Protein AF-A0AB33QIS6-F1 (afdb_monomer)

Sequence (114 aa):
MAITNTSSFSFRLAGDLKQEAFNILENYGFTPSQALNLFLTEIVNTKTVPLNLSYLQPNATTLNAMQEAESGELEIITSANSNENIVEVLQKVKGDQFGQSSASDTSSRYDKRV

Solvent-accessible surface area (backbone atoms only — not comparable to full-atom values): 7902 Å² total; per-residue (Å²): 132,87,82,78,86,80,81,91,85,86,82,91,72,59,72,67,60,48,54,56,52,47,54,54,34,47,76,73,74,36,53,72,69,57,52,50,51,50,53,53,51,47,29,69,73,69,74,45,80,95,68,87,62,83,87,58,76,74,53,71,68,57,49,49,54,52,48,35,55,73,74,66,69,59,86,78,81,82,78,88,60,103,80,70,60,69,68,58,58,53,50,55,61,58,62,68,73,75,78,81,88,88,86,80,86,92,82,86,88,87,85,86,89,134

Mean predicted aligned error: 15.92 Å

Radius of gyration: 26.49 Å; Cα contacts (8 Å, |Δi|>4): 23; chains: 1; bounding box: 72×57×59 Å

Structure (mmCIF, N/CA/C/O backbone):
data_AF-A0AB33QIS6-F1
#
_entry.id   AF-A0AB33QIS6-F1
#
loop_
_atom_site.group_PDB
_atom_site.id
_atom_site.type_symbol
_atom_site.label_atom_id
_atom_site.label_alt_id
_atom_site.label_comp_id
_atom_site.label_asym_id
_atom_site.label_entity_id
_atom_site.label_seq_id
_atom_site.pdbx_PDB_ins_code
_atom_site.Cartn_x
_atom_site.Cartn_y
_atom_site.Cartn_z
_atom_site.occupancy
_atom_site.B_iso_or_equiv
_atom_site.auth_seq_id
_atom_site.auth_comp_id
_atom_site.auth_asym_id
_atom_site.auth_atom_id
_atom_site.pdbx_PDB_model_num
ATOM 1 N N . MET A 1 1 ? 30.988 -5.326 -11.899 1.00 40.84 1 MET A N 1
ATOM 2 C CA . MET A 1 1 ? 29.664 -5.498 -12.533 1.00 40.84 1 MET A CA 1
ATOM 3 C C . MET A 1 1 ? 28.658 -5.756 -11.429 1.00 40.84 1 MET A C 1
ATOM 5 O O . MET A 1 1 ? 28.855 -6.707 -10.685 1.00 40.84 1 MET A O 1
ATOM 9 N N . ALA A 1 2 ? 27.653 -4.896 -11.257 1.00 47.69 2 ALA A N 1
ATOM 10 C CA . ALA A 1 2 ? 26.547 -5.205 -10.356 1.00 47.69 2 ALA A CA 1
ATOM 11 C C . ALA A 1 2 ? 25.716 -6.320 -11.001 1.00 47.69 2 ALA A C 1
ATOM 13 O O . ALA A 1 2 ? 25.289 -6.186 -12.145 1.00 47.69 2 ALA A O 1
ATOM 14 N N . ILE A 1 3 ? 25.546 -7.434 -10.297 1.00 47.34 3 ILE A N 1
ATOM 15 C CA . ILE A 1 3 ? 24.700 -8.536 -10.742 1.00 47.34 3 ILE A CA 1
ATOM 16 C C . ILE A 1 3 ? 23.266 -8.114 -10.413 1.00 47.34 3 ILE A C 1
ATOM 18 O O . ILE A 1 3 ? 22.824 -8.237 -9.273 1.00 47.34 3 ILE A O 1
ATOM 22 N N . THR A 1 4 ? 22.550 -7.534 -11.372 1.00 67.56 4 THR A N 1
ATOM 23 C CA . THR A 1 4 ? 21.125 -7.226 -11.215 1.00 67.56 4 THR A CA 1
ATOM 24 C C . THR A 1 4 ? 20.327 -8.519 -11.354 1.00 67.56 4 THR A C 1
ATOM 26 O O . THR A 1 4 ? 19.919 -8.911 -12.446 1.00 67.56 4 THR A O 1
ATOM 29 N N . ASN A 1 5 ? 20.133 -9.213 -10.229 1.00 80.62 5 ASN A N 1
ATOM 30 C CA . ASN A 1 5 ? 19.264 -10.383 -10.139 1.00 80.62 5 ASN A CA 1
ATOM 31 C C . ASN A 1 5 ? 17.803 -9.942 -10.338 1.00 80.62 5 ASN A C 1
ATOM 33 O O . ASN A 1 5 ? 17.134 -9.518 -9.397 1.00 80.62 5 ASN A O 1
ATOM 37 N N . THR A 1 6 ? 17.340 -9.962 -11.586 1.00 82.06 6 THR A N 1
ATOM 38 C CA . THR A 1 6 ? 15.979 -9.571 -11.966 1.00 82.06 6 THR A CA 1
ATOM 39 C C . THR A 1 6 ? 15.079 -10.803 -11.969 1.00 82.06 6 THR A C 1
ATOM 41 O O . THR A 1 6 ? 15.447 -11.850 -12.495 1.00 82.06 6 THR A O 1
ATOM 44 N N . SER A 1 7 ? 13.899 -10.692 -11.357 1.00 88.06 7 SER A N 1
ATOM 45 C CA . SER A 1 7 ? 12.888 -11.755 -11.332 1.00 88.06 7 SER A CA 1
ATOM 46 C C . SER A 1 7 ? 11.577 -11.240 -11.917 1.00 88.06 7 SER A C 1
ATOM 48 O O . SER A 1 7 ? 11.257 -10.057 -11.793 1.00 88.06 7 SER A O 1
ATOM 50 N N . SER A 1 8 ? 10.841 -12.113 -12.605 1.00 88.44 8 SER A N 1
ATOM 51 C CA . SER A 1 8 ? 9.530 -11.789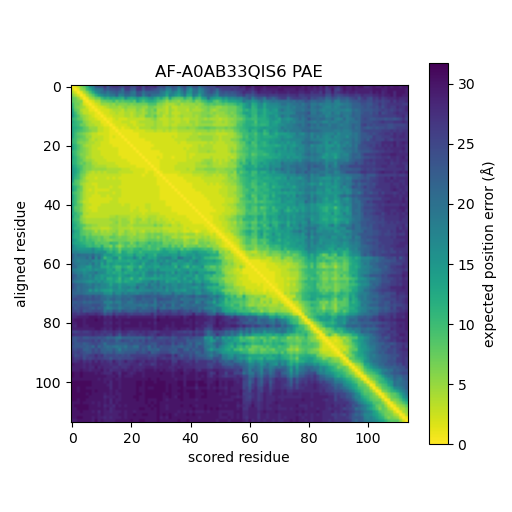 -13.164 1.00 88.44 8 SER A CA 1
ATOM 52 C C . SER A 1 8 ? 8.421 -12.120 -12.165 1.00 88.44 8 SER A C 1
ATOM 54 O O . SER A 1 8 ? 8.465 -13.133 -11.468 1.00 88.44 8 SER A O 1
ATOM 56 N N . PHE A 1 9 ? 7.400 -11.266 -12.114 1.00 87.56 9 PHE A N 1
ATOM 57 C CA . PHE A 1 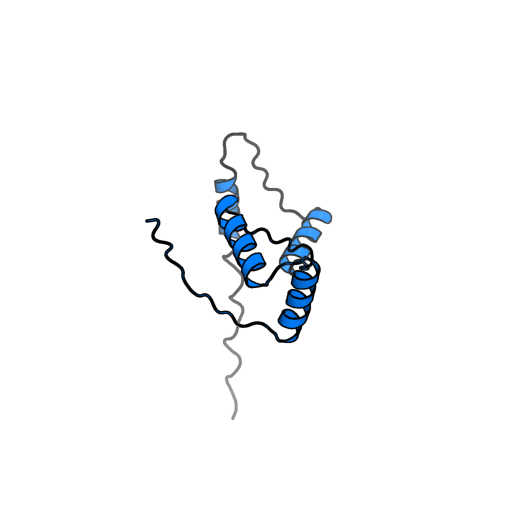9 ? 6.217 -11.451 -11.281 1.00 87.56 9 PHE A CA 1
ATOM 58 C C . PHE A 1 9 ? 4.963 -11.334 -12.146 1.00 87.56 9 PHE A C 1
ATOM 60 O O . PHE A 1 9 ? 4.839 -10.410 -12.950 1.00 87.56 9 PHE A O 1
ATOM 67 N N . SER A 1 10 ? 4.035 -12.278 -11.992 1.00 88.50 10 SER A N 1
ATOM 68 C CA . SER A 1 10 ? 2.743 -12.265 -12.680 1.00 88.50 10 SER A CA 1
ATOM 69 C C . SER A 1 10 ? 1.632 -12.536 -11.677 1.00 88.50 10 SER A C 1
ATOM 71 O O . SER A 1 10 ? 1.777 -13.383 -10.797 1.00 88.50 10 SER A O 1
ATOM 73 N N . PHE A 1 11 ? 0.527 -11.809 -11.803 1.00 89.06 11 PHE A N 1
ATOM 74 C CA . PHE A 1 11 ? -0.627 -11.950 -10.928 1.00 89.06 11 PHE A CA 1
ATOM 75 C C . PHE A 1 11 ? -1.915 -11.766 -11.725 1.00 89.06 11 PHE A C 1
ATOM 77 O O . PHE A 1 11 ? -1.933 -11.147 -12.791 1.00 89.06 11 PHE A O 1
ATOM 84 N N . ARG A 1 12 ? -2.996 -12.362 -11.222 1.00 93.19 12 ARG A N 1
ATOM 85 C CA . ARG A 1 12 ? -4.321 -12.270 -11.836 1.00 93.19 12 ARG A CA 1
ATOM 86 C C . ARG A 1 12 ? -5.047 -11.049 -11.284 1.00 93.19 12 ARG A C 1
ATOM 88 O O . ARG A 1 12 ? -4.997 -10.787 -10.087 1.00 93.19 12 ARG A O 1
ATOM 95 N N . LEU A 1 13 ? -5.735 -10.340 -12.169 1.00 91.19 13 LEU A N 1
ATOM 96 C CA . LEU A 1 13 ? -6.544 -9.163 -11.870 1.00 91.19 13 LEU A CA 1
ATOM 97 C C . LEU A 1 13 ? -7.938 -9.357 -12.460 1.00 91.19 13 LEU A C 1
ATOM 99 O O . LEU A 1 13 ? -8.076 -9.959 -13.527 1.00 91.19 13 LEU A O 1
ATOM 103 N N . ALA A 1 14 ? -8.954 -8.818 -11.787 1.00 95.19 14 ALA A N 1
ATOM 104 C CA . ALA A 1 14 ? -10.262 -8.635 -12.405 1.00 95.19 14 ALA A CA 1
ATOM 105 C C . ALA A 1 14 ? -10.134 -7.690 -13.615 1.00 95.19 14 ALA A C 1
ATOM 107 O O . ALA A 1 14 ? -9.315 -6.767 -13.597 1.00 95.19 14 ALA A O 1
ATOM 108 N N . GLY A 1 15 ? -10.921 -7.938 -14.667 1.00 93.56 15 GLY A N 1
ATOM 109 C CA . GLY A 1 15 ? -10.845 -7.179 -15.921 1.00 93.56 15 GLY A CA 1
ATOM 110 C C . GLY A 1 15 ? -11.053 -5.680 -15.710 1.00 93.56 15 GLY A C 1
ATOM 111 O O . GLY A 1 15 ? -10.213 -4.884 -16.127 1.00 93.56 15 GLY A O 1
ATOM 112 N N . ASP A 1 16 ? -12.108 -5.327 -14.981 1.00 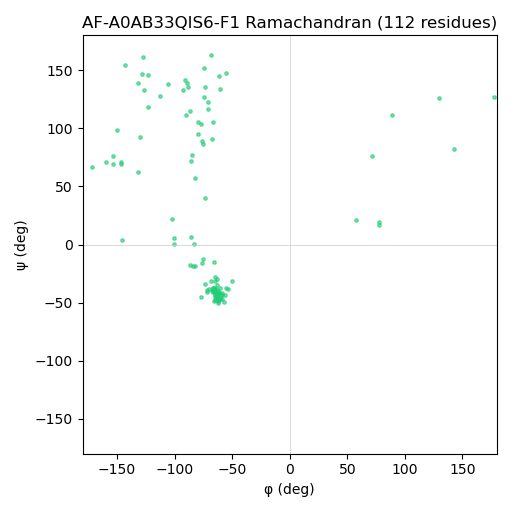95.44 16 ASP A N 1
ATOM 113 C CA . ASP A 1 16 ? -12.503 -3.939 -14.722 1.00 95.44 16 ASP A CA 1
ATOM 114 C C . ASP A 1 16 ? -11.442 -3.208 -13.887 1.00 95.44 16 ASP A C 1
ATOM 116 O O . ASP A 1 16 ? -10.980 -2.130 -14.259 1.00 95.44 16 ASP A O 1
ATOM 120 N N . LEU A 1 17 ? -10.947 -3.862 -12.828 1.00 93.38 17 LEU A N 1
ATOM 121 C CA . LEU A 1 17 ? -9.884 -3.331 -11.969 1.00 93.38 17 LEU A CA 1
ATOM 122 C C . LEU A 1 17 ? -8.606 -3.034 -12.761 1.00 93.38 17 LEU A C 1
ATOM 124 O O . LEU A 1 17 ? -7.959 -2.014 -12.539 1.00 93.38 17 LEU A O 1
ATOM 128 N N . LYS A 1 18 ? -8.230 -3.922 -13.691 1.00 93.44 18 LYS A N 1
ATOM 129 C CA . LYS A 1 18 ? -7.059 -3.715 -14.549 1.00 93.44 18 LYS A CA 1
ATOM 130 C C . LYS A 1 18 ? -7.235 -2.473 -15.421 1.00 93.44 18 LYS A C 1
ATOM 132 O O . LYS A 1 18 ? -6.302 -1.684 -15.518 1.00 93.44 18 LYS A O 1
ATOM 137 N N . GLN A 1 19 ? -8.388 -2.332 -16.074 1.00 94.50 19 GLN A N 1
ATOM 138 C CA . GLN A 1 19 ? -8.648 -1.210 -16.976 1.00 94.50 19 GLN A CA 1
ATOM 139 C C . GLN A 1 19 ? -8.603 0.122 -16.229 1.00 94.50 19 GLN A C 1
ATOM 141 O O . GLN A 1 19 ? -7.880 1.029 -16.634 1.00 94.50 19 GLN A O 1
ATOM 146 N N . GLU A 1 20 ? -9.321 0.221 -15.112 1.00 95.75 20 GLU A N 1
ATOM 147 C CA . GLU A 1 20 ? -9.401 1.458 -14.341 1.00 95.75 20 GLU A CA 1
ATOM 148 C C . GLU A 1 20 ? -8.048 1.838 -13.728 1.00 95.75 20 GLU A C 1
ATOM 150 O O . GLU A 1 20 ? -7.572 2.958 -13.921 1.00 95.75 20 GLU A O 1
ATOM 155 N N . ALA A 1 21 ? -7.373 0.892 -13.067 1.00 94.00 21 ALA A N 1
ATOM 156 C CA . ALA A 1 21 ? -6.086 1.162 -12.437 1.00 94.00 21 ALA A CA 1
ATOM 157 C C . ALA A 1 21 ? -5.018 1.576 -13.458 1.00 94.00 21 ALA A C 1
ATOM 159 O O . ALA A 1 21 ? -4.233 2.483 -13.189 1.00 94.00 21 ALA A O 1
ATOM 160 N N . PHE A 1 22 ? -4.975 0.937 -14.632 1.00 94.88 22 PHE A N 1
ATOM 161 C CA . PHE A 1 22 ? -3.945 1.233 -15.631 1.00 94.88 22 PHE A CA 1
ATOM 162 C C . PHE A 1 22 ? -4.186 2.599 -16.276 1.00 94.88 22 PHE A C 1
ATOM 164 O O . PHE A 1 22 ? -3.235 3.362 -16.405 1.00 94.88 22 PHE A O 1
ATOM 171 N N . ASN A 1 23 ? -5.443 2.957 -16.556 1.00 96.19 23 ASN A N 1
ATOM 172 C CA . ASN A 1 23 ? -5.792 4.295 -17.038 1.00 96.19 23 ASN A CA 1
ATOM 173 C C . ASN A 1 23 ? -5.368 5.386 -16.043 1.00 96.19 23 ASN A C 1
ATOM 175 O O . ASN A 1 23 ? -4.813 6.409 -16.437 1.00 96.19 23 ASN A O 1
ATOM 179 N N . ILE A 1 24 ? -5.598 5.172 -14.742 1.00 96.50 24 ILE A N 1
ATOM 180 C CA . ILE A 1 24 ? -5.179 6.121 -13.704 1.00 96.50 24 ILE A CA 1
ATOM 181 C C . ILE A 1 24 ? -3.653 6.267 -13.699 1.00 96.50 24 ILE A C 1
ATOM 183 O O . ILE A 1 24 ? -3.150 7.387 -13.718 1.00 96.50 24 ILE A O 1
ATOM 187 N N . LEU A 1 25 ? -2.906 5.159 -13.708 1.00 95.75 25 LEU A N 1
ATOM 188 C CA . LEU A 1 25 ? -1.440 5.191 -13.710 1.00 95.75 25 LEU A CA 1
ATOM 189 C C . LEU A 1 25 ? -0.870 5.893 -14.950 1.00 95.75 25 LEU A C 1
ATOM 191 O O . LEU A 1 25 ? 0.052 6.700 -14.819 1.00 95.75 25 LEU A O 1
ATOM 195 N N . GLU A 1 26 ? -1.453 5.648 -16.123 1.00 94.38 26 GLU A N 1
ATOM 196 C CA . GLU A 1 26 ? -1.074 6.313 -17.371 1.00 94.38 26 GLU A CA 1
ATOM 197 C C . GLU A 1 26 ? -1.331 7.824 -17.317 1.00 94.38 26 GLU A C 1
ATOM 199 O O . GLU A 1 26 ? -0.477 8.600 -17.747 1.00 94.38 26 GLU A O 1
ATOM 204 N N . ASN A 1 27 ? -2.435 8.261 -16.701 1.00 95.94 27 ASN A N 1
ATOM 205 C CA . ASN A 1 27 ? -2.716 9.685 -16.480 1.00 95.94 27 ASN A CA 1
ATOM 206 C C . ASN A 1 27 ? -1.673 10.359 -15.571 1.00 95.94 27 ASN A C 1
ATOM 208 O O . ASN A 1 27 ? -1.398 11.549 -15.726 1.00 95.94 27 ASN A O 1
ATOM 212 N N . TYR A 1 28 ? -1.067 9.607 -14.648 1.00 94.25 28 TYR A N 1
ATOM 213 C CA . TYR A 1 28 ? 0.062 10.066 -13.832 1.00 94.25 28 TYR A CA 1
ATOM 214 C C . TYR A 1 28 ? 1.426 9.926 -14.534 1.00 94.25 28 TYR A C 1
ATOM 216 O O . TYR A 1 28 ? 2.448 10.291 -13.956 1.00 94.25 28 TYR A O 1
ATOM 224 N N . GLY A 1 29 ? 1.466 9.422 -15.771 1.00 94.00 29 GLY A N 1
ATOM 225 C CA . GLY A 1 29 ? 2.696 9.227 -16.541 1.00 94.00 29 GLY A CA 1
ATOM 226 C C . GLY A 1 29 ? 3.514 8.004 -16.119 1.00 94.00 29 GLY A C 1
ATOM 227 O O . GLY A 1 29 ? 4.691 7.908 -16.471 1.00 94.00 29 GLY A O 1
ATOM 228 N N . PHE A 1 30 ? 2.918 7.067 -15.376 1.00 94.81 30 PHE A N 1
ATOM 229 C CA . PHE A 1 30 ? 3.575 5.839 -14.944 1.00 94.81 30 PHE A CA 1
ATOM 230 C C . PHE A 1 30 ? 3.089 4.630 -15.735 1.00 94.81 30 PHE A C 1
ATOM 232 O O . PHE A 1 30 ? 1.896 4.412 -15.925 1.00 94.81 30 PHE A O 1
ATOM 239 N N . THR A 1 31 ? 4.026 3.761 -16.107 1.00 94.56 31 THR A N 1
ATOM 240 C CA . THR A 1 31 ? 3.667 2.398 -16.516 1.00 94.56 31 THR A CA 1
ATOM 241 C C . THR A 1 31 ? 3.297 1.557 -15.285 1.00 94.56 31 THR A C 1
ATOM 243 O O . THR A 1 31 ? 3.868 1.764 -14.207 1.00 94.56 31 THR A O 1
ATOM 246 N N . PRO A 1 32 ? 2.427 0.539 -15.419 1.00 92.50 32 PRO A N 1
ATOM 247 C CA . PRO A 1 32 ? 2.085 -0.357 -14.312 1.00 92.50 32 PRO A CA 1
ATOM 248 C C . PRO A 1 32 ? 3.301 -1.000 -13.633 1.00 92.50 32 PRO A C 1
ATOM 250 O O . PRO A 1 32 ? 3.354 -1.107 -12.410 1.00 92.50 32 PRO A O 1
ATOM 253 N N . SER A 1 33 ? 4.319 -1.380 -14.411 1.00 92.38 33 SER A N 1
ATOM 254 C CA . SER A 1 33 ? 5.560 -1.952 -13.878 1.00 92.38 33 SER A CA 1
ATOM 255 C C . SER A 1 33 ? 6.369 -0.946 -13.058 1.00 92.38 33 SER A C 1
ATOM 257 O O . SER A 1 33 ? 6.919 -1.314 -12.023 1.00 92.38 33 SER A O 1
ATOM 259 N N . GLN A 1 34 ? 6.435 0.321 -13.484 1.00 93.62 34 GLN A N 1
ATOM 260 C CA . GLN A 1 34 ? 7.096 1.376 -12.709 1.00 93.62 34 GLN A CA 1
ATOM 261 C C . GLN A 1 34 ? 6.363 1.624 -11.391 1.00 93.62 34 GLN A C 1
ATOM 263 O O . GLN A 1 34 ? 7.001 1.626 -10.343 1.00 93.62 34 GLN A O 1
ATOM 268 N N . ALA A 1 35 ? 5.036 1.762 -11.434 1.00 94.25 35 ALA A N 1
ATOM 269 C CA . ALA A 1 35 ? 4.225 1.979 -10.241 1.00 94.25 35 ALA A CA 1
ATOM 270 C C . ALA A 1 35 ? 4.367 0.828 -9.233 1.00 94.25 35 ALA A C 1
ATOM 272 O O . ALA A 1 35 ? 4.571 1.068 -8.045 1.00 94.25 35 ALA A O 1
ATOM 273 N N . LEU A 1 36 ? 4.348 -0.424 -9.705 1.00 92.56 36 LEU A N 1
ATOM 274 C CA . LEU A 1 36 ? 4.539 -1.591 -8.845 1.00 92.56 36 LEU A CA 1
ATOM 275 C C . LEU A 1 36 ? 5.952 -1.644 -8.246 1.00 92.56 36 LEU A C 1
ATOM 277 O O . LEU A 1 36 ? 6.103 -1.947 -7.065 1.00 92.56 36 LEU A O 1
ATOM 281 N N . ASN A 1 37 ? 6.987 -1.310 -9.022 1.00 92.81 37 ASN A N 1
ATOM 282 C CA . ASN A 1 37 ? 8.356 -1.231 -8.506 1.00 92.81 37 ASN A CA 1
ATOM 283 C C . ASN A 1 37 ? 8.495 -0.157 -7.421 1.00 92.81 37 ASN A C 1
ATOM 285 O O . ASN A 1 37 ? 9.145 -0.407 -6.406 1.00 92.81 37 ASN A O 1
ATOM 289 N N . LEU A 1 38 ? 7.876 1.012 -7.610 1.00 93.81 38 LEU A N 1
ATOM 290 C CA . LEU A 1 38 ? 7.848 2.074 -6.602 1.00 93.81 38 LEU A CA 1
ATOM 291 C C . LEU A 1 38 ? 7.115 1.612 -5.340 1.00 93.81 38 LEU A C 1
ATOM 293 O O . LEU A 1 38 ? 7.643 1.764 -4.244 1.00 93.81 38 LEU A O 1
ATOM 297 N N . PHE A 1 39 ? 5.956 0.969 -5.494 1.00 93.94 39 PHE A N 1
ATOM 298 C CA . PHE A 1 39 ? 5.186 0.416 -4.380 1.00 93.94 39 PHE A CA 1
ATOM 299 C C . PHE A 1 39 ? 5.986 -0.611 -3.563 1.00 93.94 39 PHE A C 1
ATOM 301 O O . PHE A 1 39 ? 6.045 -0.528 -2.339 1.00 93.94 39 PHE A O 1
ATOM 308 N N . LEU A 1 40 ? 6.655 -1.556 -4.229 1.00 93.88 40 LEU A N 1
ATOM 309 C CA . LEU A 1 40 ? 7.496 -2.551 -3.559 1.00 93.88 40 LEU A CA 1
ATOM 310 C C . LEU A 1 40 ? 8.726 -1.914 -2.901 1.00 93.88 40 LEU A C 1
ATOM 312 O O . LEU A 1 40 ? 9.118 -2.317 -1.807 1.00 93.88 40 LEU A O 1
ATOM 316 N N . THR A 1 41 ? 9.318 -0.907 -3.544 1.00 94.25 41 THR A N 1
ATOM 317 C CA . THR A 1 41 ? 10.448 -0.150 -2.989 1.00 94.25 41 THR A CA 1
ATOM 318 C C . THR A 1 41 ? 10.041 0.578 -1.712 1.00 94.25 41 THR A C 1
ATOM 320 O O . THR A 1 41 ? 10.770 0.527 -0.724 1.00 94.25 41 THR A O 1
ATOM 323 N N . GLU A 1 42 ? 8.854 1.183 -1.697 1.00 95.38 42 GLU A N 1
ATOM 324 C CA . GLU A 1 42 ? 8.313 1.846 -0.515 1.00 95.38 42 GLU A CA 1
ATOM 325 C C . GLU A 1 42 ? 8.142 0.858 0.642 1.00 95.38 42 GLU A C 1
ATOM 327 O O . GLU A 1 42 ? 8.651 1.116 1.727 1.00 95.38 42 GLU A O 1
ATOM 332 N N . ILE A 1 43 ? 7.554 -0.321 0.399 1.00 96.31 43 ILE A N 1
ATOM 333 C CA . ILE A 1 43 ? 7.419 -1.377 1.421 1.00 96.31 43 ILE A CA 1
ATOM 334 C C . ILE A 1 43 ? 8.779 -1.761 2.013 1.00 96.31 43 ILE A C 1
ATOM 336 O O . ILE A 1 43 ? 8.927 -1.934 3.227 1.00 96.31 43 ILE A O 1
ATOM 340 N N . VAL A 1 44 ? 9.796 -1.910 1.163 1.00 96.25 44 VAL A N 1
ATOM 341 C CA . VAL A 1 44 ? 11.145 -2.266 1.613 1.00 96.25 44 VAL A CA 1
ATOM 342 C C . VAL A 1 44 ? 11.762 -1.148 2.452 1.00 96.25 44 VAL A C 1
ATOM 344 O O . VAL A 1 44 ? 12.453 -1.459 3.427 1.00 96.25 44 VAL A O 1
ATOM 347 N N . ASN A 1 45 ? 11.516 0.114 2.111 1.00 95.88 45 ASN A N 1
ATOM 348 C CA . ASN A 1 45 ? 12.091 1.267 2.799 1.00 95.88 45 ASN A CA 1
ATOM 349 C C . ASN A 1 45 ? 11.393 1.564 4.130 1.00 95.88 45 ASN A C 1
ATOM 351 O O . ASN A 1 45 ? 12.065 1.771 5.138 1.00 95.88 45 ASN A O 1
ATOM 355 N N . THR A 1 46 ? 10.062 1.549 4.155 1.00 95.31 46 THR A N 1
ATOM 356 C CA . THR A 1 46 ? 9.267 1.901 5.341 1.00 95.31 46 THR A CA 1
ATOM 357 C C . THR A 1 46 ? 9.035 0.723 6.276 1.00 95.31 46 THR A C 1
ATOM 359 O O . THR A 1 46 ? 8.682 0.928 7.435 1.00 95.31 46 THR A O 1
ATOM 362 N N . LYS A 1 47 ? 9.222 -0.513 5.791 1.00 94.19 47 LYS A N 1
ATOM 363 C CA . LYS A 1 47 ? 8.829 -1.752 6.485 1.00 94.19 47 LYS A CA 1
ATOM 364 C C . LYS A 1 47 ? 7.337 -1.798 6.827 1.00 94.19 47 LYS A C 1
ATOM 366 O O . LYS A 1 47 ? 6.928 -2.560 7.701 1.00 94.19 47 LYS A O 1
ATOM 371 N N . THR A 1 48 ? 6.522 -1.012 6.130 1.00 91.81 48 THR A N 1
ATOM 372 C CA . THR A 1 48 ? 5.067 -0.975 6.274 1.00 91.81 48 THR A CA 1
ATOM 373 C C . THR A 1 48 ? 4.407 -1.161 4.913 1.00 91.81 48 THR A C 1
ATOM 375 O O . THR A 1 48 ? 5.041 -1.019 3.871 1.00 91.81 48 THR A O 1
ATOM 378 N N . VAL A 1 49 ? 3.126 -1.526 4.904 1.00 92.62 49 VAL A N 1
ATOM 379 C CA . VAL A 1 49 ? 2.343 -1.616 3.667 1.00 92.62 49 VAL A CA 1
ATOM 380 C C . VAL A 1 49 ? 1.698 -0.247 3.419 1.00 92.62 49 VAL A C 1
ATOM 382 O O . VAL A 1 49 ? 0.816 0.128 4.194 1.00 92.62 49 VAL A O 1
ATOM 385 N N . PRO A 1 50 ? 2.098 0.512 2.377 1.00 90.00 50 PRO A N 1
ATOM 386 C CA . PRO A 1 50 ? 1.644 1.883 2.148 1.00 90.00 50 PRO A CA 1
ATOM 387 C C . PRO A 1 50 ? 0.274 1.898 1.452 1.00 90.00 50 PRO A C 1
ATOM 389 O O . PRO A 1 50 ? 0.110 2.433 0.358 1.00 90.00 50 PRO A O 1
ATOM 392 N N . LEU A 1 51 ? -0.719 1.260 2.071 1.00 88.50 51 LEU A N 1
ATOM 393 C CA . LEU A 1 51 ? -2.100 1.248 1.604 1.00 88.50 51 LEU A CA 1
ATOM 394 C C . LEU A 1 51 ? -2.971 2.008 2.594 1.00 88.50 51 LEU A C 1
ATOM 396 O O . LEU A 1 51 ? -2.990 1.711 3.786 1.00 88.50 51 LEU A O 1
ATOM 400 N N . ASN A 1 52 ? -3.742 2.960 2.080 1.00 85.69 52 ASN A N 1
ATOM 401 C CA . ASN A 1 52 ? -4.857 3.509 2.826 1.00 85.69 52 ASN A CA 1
ATOM 402 C C . ASN A 1 52 ? -6.079 2.616 2.576 1.00 85.69 52 ASN A C 1
ATOM 404 O O . ASN A 1 52 ? -6.546 2.512 1.446 1.00 85.69 52 ASN A O 1
ATOM 408 N N . LEU A 1 53 ? -6.569 1.955 3.624 1.00 85.50 53 LEU A N 1
ATOM 409 C CA . LEU A 1 53 ? -7.739 1.075 3.564 1.00 85.50 53 LEU A CA 1
ATOM 410 C C . LEU A 1 53 ? -8.995 1.746 4.137 1.00 85.50 53 LEU A C 1
ATOM 412 O O . LEU A 1 53 ? -9.931 1.059 4.529 1.00 85.50 53 LEU A O 1
ATOM 416 N N . SER A 1 54 ? -9.038 3.081 4.196 1.00 80.06 54 SER A N 1
ATOM 417 C CA . SER A 1 54 ? -10.154 3.821 4.802 1.00 80.06 54 SER A CA 1
ATOM 418 C C . SER A 1 54 ? -11.475 3.671 4.041 1.00 80.06 54 SER A C 1
ATOM 420 O O . SER A 1 54 ? -12.529 3.980 4.584 1.00 80.06 54 SER A O 1
ATOM 422 N N . TYR A 1 55 ? -11.437 3.186 2.797 1.00 78.25 55 TYR A N 1
ATOM 423 C CA . TYR A 1 55 ? -12.633 2.828 2.031 1.00 78.25 55 TYR A CA 1
ATOM 424 C C . TYR A 1 55 ? -13.260 1.500 2.480 1.00 78.25 55 TYR A C 1
ATOM 426 O O . TYR A 1 55 ? -14.407 1.217 2.131 1.00 78.25 55 TYR A O 1
ATOM 434 N N . LEU A 1 56 ? -12.533 0.671 3.235 1.00 81.00 56 LEU A N 1
ATOM 435 C CA . LEU A 1 56 ? -13.096 -0.536 3.818 1.00 81.00 56 LEU A CA 1
ATOM 436 C C . LEU A 1 56 ? -13.983 -0.150 4.997 1.00 81.00 56 LEU A C 1
ATOM 438 O O . LEU A 1 56 ? -13.557 0.542 5.920 1.00 81.00 56 LEU A O 1
ATOM 442 N N . GLN A 1 57 ? -15.220 -0.633 4.976 1.00 78.88 57 GLN A N 1
ATOM 443 C CA . GLN A 1 57 ? -16.078 -0.568 6.149 1.00 78.88 57 GLN A CA 1
ATOM 444 C C . GLN A 1 57 ? -15.589 -1.598 7.178 1.00 78.88 57 GLN A C 1
ATOM 446 O O . GLN A 1 57 ? -15.273 -2.729 6.785 1.00 78.88 57 GLN A O 1
ATOM 451 N N . PRO A 1 58 ? -15.504 -1.241 8.475 1.00 82.69 58 PRO A N 1
ATOM 452 C CA . PRO A 1 58 ? -15.176 -2.205 9.514 1.00 82.69 58 PRO A CA 1
ATOM 453 C C . PRO A 1 58 ? -16.142 -3.392 9.472 1.00 82.69 58 PRO A C 1
ATOM 455 O O . PRO A 1 58 ? -17.312 -3.255 9.107 1.00 82.69 58 PRO A O 1
ATOM 458 N N . ASN A 1 59 ? -15.653 -4.578 9.834 1.00 83.88 59 ASN A N 1
ATOM 459 C CA . ASN A 1 59 ? -16.525 -5.745 9.920 1.00 83.88 59 ASN A CA 1
ATOM 460 C C . ASN A 1 59 ? -17.523 -5.587 11.086 1.00 83.88 59 ASN A C 1
ATOM 462 O O . ASN A 1 59 ? -17.325 -4.766 11.983 1.00 83.88 59 ASN A O 1
ATOM 466 N N . ALA A 1 60 ? -18.591 -6.388 11.080 1.00 85.25 60 ALA A N 1
ATOM 467 C CA . ALA A 1 60 ? -19.661 -6.291 12.076 1.00 85.25 60 ALA A CA 1
ATOM 468 C C . ALA A 1 60 ? -19.150 -6.396 13.526 1.00 85.25 60 ALA A C 1
ATOM 470 O O . ALA A 1 60 ? -19.617 -5.670 14.395 1.00 85.25 60 ALA A O 1
ATOM 471 N N . THR A 1 61 ? -18.152 -7.247 13.783 1.00 87.12 61 THR A N 1
ATOM 472 C CA . THR A 1 61 ? -17.546 -7.394 15.114 1.00 87.12 61 THR A CA 1
ATOM 473 C C . THR A 1 61 ? -16.862 -6.108 15.568 1.00 87.12 61 THR A C 1
ATOM 475 O O . THR A 1 61 ? -17.054 -5.682 16.702 1.00 87.12 61 THR A O 1
ATOM 478 N N . THR A 1 62 ? -16.088 -5.468 14.689 1.00 85.62 62 THR A N 1
ATOM 479 C CA . THR A 1 62 ? -15.426 -4.195 14.993 1.00 85.62 62 THR A CA 1
ATOM 480 C C . THR A 1 62 ? -16.440 -3.072 15.186 1.00 85.62 62 THR A C 1
ATOM 482 O O . THR A 1 62 ? -16.284 -2.294 16.119 1.00 85.62 62 THR A O 1
ATOM 485 N N . LEU A 1 63 ? -17.495 -3.010 14.367 1.00 87.38 63 LEU A N 1
ATOM 486 C CA . LEU A 1 63 ? -18.567 -2.023 14.540 1.00 87.38 63 LEU A CA 1
ATOM 487 C C . LEU A 1 63 ? -19.262 -2.165 15.898 1.00 87.38 63 LEU A C 1
ATOM 489 O O . LEU A 1 63 ? -19.430 -1.169 16.591 1.00 87.38 63 LEU A O 1
ATOM 493 N N . ASN A 1 64 ? -19.604 -3.390 16.305 1.00 85.31 64 ASN A N 1
ATOM 494 C CA . ASN A 1 64 ? -20.243 -3.637 17.598 1.00 85.31 64 ASN A CA 1
ATOM 495 C C . ASN A 1 64 ? -19.328 -3.246 18.766 1.00 85.31 64 ASN A C 1
ATOM 497 O O . ASN A 1 64 ? -19.779 -2.588 19.693 1.00 85.31 64 ASN A O 1
ATOM 501 N N . ALA A 1 65 ? -18.035 -3.583 18.698 1.00 86.31 65 ALA A N 1
ATOM 502 C CA . ALA A 1 65 ? -17.075 -3.196 19.732 1.00 86.31 65 ALA A CA 1
ATOM 503 C C . ALA A 1 65 ? -16.913 -1.666 19.837 1.00 86.31 65 ALA A C 1
ATOM 505 O O . ALA A 1 65 ? -16.737 -1.129 20.927 1.00 86.31 65 ALA A O 1
ATOM 506 N N . MET A 1 66 ? -16.988 -0.946 18.711 1.00 87.19 66 MET A N 1
ATOM 507 C CA . MET A 1 66 ? -16.997 0.521 18.711 1.00 87.19 66 MET A CA 1
ATOM 508 C C . MET A 1 66 ? -18.286 1.073 19.333 1.00 87.19 66 MET A C 1
ATOM 510 O O . MET A 1 66 ? -18.218 2.023 20.105 1.00 87.19 66 MET A O 1
ATOM 514 N N . GLN A 1 67 ? -19.439 0.457 19.060 1.00 86.69 67 GLN A N 1
ATOM 515 C CA . GLN A 1 67 ? -20.714 0.841 19.673 1.00 86.69 67 GLN A CA 1
ATOM 516 C C . GLN A 1 67 ? -20.734 0.597 21.184 1.00 86.69 67 GLN A C 1
ATOM 518 O O . GLN A 1 67 ? -21.178 1.474 21.912 1.00 86.69 67 GLN A O 1
ATOM 523 N N . GLU A 1 68 ? -20.219 -0.540 21.655 1.00 85.38 68 GLU A N 1
ATOM 524 C CA . GLU A 1 68 ? -20.065 -0.864 23.083 1.00 85.38 68 GLU A CA 1
ATOM 525 C C . GLU A 1 68 ? -19.140 0.144 23.791 1.00 85.38 68 GLU A C 1
ATOM 527 O O . GLU A 1 68 ? -19.389 0.574 24.920 1.00 85.38 68 GLU A O 1
ATOM 532 N N . ALA A 1 69 ? -18.092 0.592 23.087 1.00 85.81 69 ALA A N 1
ATOM 533 C CA . ALA A 1 69 ? -17.217 1.661 23.551 1.00 85.81 69 ALA A CA 1
ATOM 534 C C . ALA A 1 69 ? -17.932 3.011 23.679 1.00 85.81 69 ALA A C 1
ATOM 536 O O . ALA A 1 69 ? -17.747 3.715 24.671 1.00 85.81 69 ALA A O 1
ATOM 537 N N . GLU A 1 70 ? -18.750 3.370 22.692 1.00 86.50 70 GLU A N 1
ATOM 538 C CA . GLU A 1 70 ? -19.512 4.621 22.670 1.00 86.50 70 GLU A CA 1
ATOM 539 C C . GLU A 1 70 ? -20.697 4.620 23.649 1.00 86.50 70 GLU A C 1
ATOM 541 O O . GLU A 1 70 ? -21.006 5.660 24.232 1.00 86.50 70 GLU A O 1
ATOM 546 N N . SER A 1 71 ? -21.346 3.470 23.860 1.00 86.25 71 SER A N 1
ATOM 547 C CA . SER A 1 71 ? -22.461 3.300 24.801 1.00 86.25 71 SER A CA 1
ATOM 548 C C . SER A 1 71 ? -22.009 3.259 26.264 1.00 86.25 71 SER A C 1
ATOM 550 O O . SER A 1 71 ? -22.839 3.394 27.164 1.00 86.25 71 SER A O 1
ATOM 552 N N . GLY A 1 72 ? -20.701 3.126 26.511 1.00 80.44 72 GLY A N 1
ATOM 553 C CA . GLY A 1 72 ? -20.130 3.025 27.852 1.00 80.44 72 GLY A CA 1
ATOM 554 C C . GLY A 1 72 ? -20.305 1.644 28.487 1.00 80.44 72 GLY A C 1
ATOM 555 O O . GLY A 1 72 ? -20.199 1.522 29.704 1.00 80.44 72 GLY A O 1
ATOM 556 N N . GLU A 1 73 ? -20.561 0.615 27.679 1.00 79.75 73 GLU A N 1
ATOM 557 C CA . GLU A 1 73 ? -20.752 -0.775 28.115 1.00 79.75 73 GLU A CA 1
ATOM 558 C C . GLU A 1 73 ? -19.429 -1.551 28.249 1.00 79.75 73 GLU A C 1
ATOM 560 O O . GLU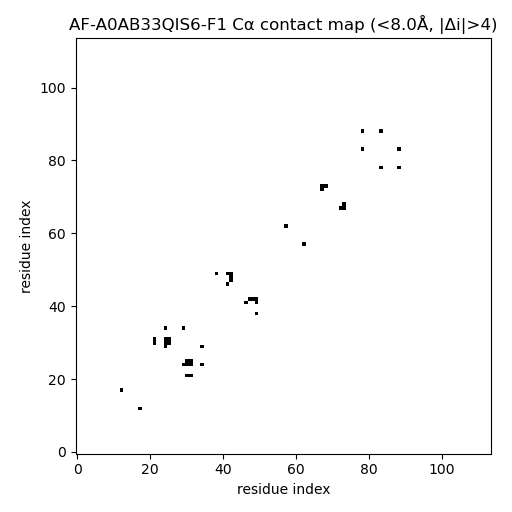 A 1 73 ? -19.438 -2.742 28.544 1.00 79.75 73 GLU A O 1
ATOM 565 N N . LEU A 1 74 ? -18.285 -0.874 28.095 1.00 81.56 74 LEU A N 1
ATOM 566 C CA . LEU A 1 74 ? -16.965 -1.493 28.210 1.00 81.56 74 LEU A CA 1
ATOM 567 C C . LEU A 1 74 ? -16.719 -2.101 29.592 1.00 81.56 74 LEU A C 1
ATOM 569 O O . LEU A 1 74 ? -16.865 -1.445 30.628 1.00 81.56 74 LEU A O 1
ATOM 573 N N . GLU A 1 75 ? -16.204 -3.327 29.593 1.00 76.75 75 GLU A N 1
ATOM 574 C CA . GLU A 1 75 ? -15.689 -3.973 30.794 1.00 76.75 75 GLU A CA 1
ATOM 575 C C . GLU A 1 75 ? -14.426 -3.244 31.294 1.00 76.75 75 GLU A C 1
ATOM 577 O O . GLU A 1 75 ? -13.337 -3.339 30.718 1.00 76.75 75 GLU A O 1
ATOM 582 N N . ILE A 1 76 ? -14.563 -2.484 32.384 1.00 75.06 76 ILE A N 1
ATOM 583 C CA . ILE A 1 76 ? -13.439 -1.781 33.010 1.00 75.06 76 ILE A CA 1
ATOM 584 C C . ILE A 1 76 ? -12.648 -2.763 33.873 1.00 75.06 76 ILE A C 1
ATOM 586 O O . ILE A 1 76 ? -13.028 -3.091 35.000 1.00 75.06 76 ILE A O 1
ATOM 590 N N . ILE A 1 77 ? -11.481 -3.169 33.382 1.00 71.19 77 ILE A N 1
ATOM 591 C CA . ILE A 1 77 ? -10.530 -3.945 34.176 1.00 71.19 77 ILE A CA 1
ATOM 592 C C . ILE A 1 77 ? -9.813 -2.991 35.138 1.00 71.19 77 ILE A C 1
ATOM 594 O O . ILE A 1 77 ? -8.933 -2.218 34.753 1.00 71.19 77 ILE A O 1
ATOM 598 N N . THR A 1 78 ? -10.204 -3.025 36.411 1.00 64.00 78 THR A N 1
ATOM 599 C CA . THR A 1 78 ? -9.646 -2.144 37.445 1.00 64.00 78 THR A CA 1
ATOM 600 C C . THR A 1 78 ? -8.352 -2.741 38.009 1.00 64.00 78 THR A C 1
ATOM 602 O O . THR A 1 78 ? -8.340 -3.280 39.111 1.00 64.00 78 THR A O 1
ATOM 605 N N . SER A 1 79 ? -7.239 -2.641 37.278 1.00 58.06 79 SER A N 1
ATOM 606 C CA . SER A 1 79 ? -5.903 -2.918 37.838 1.00 58.06 79 SER A CA 1
ATOM 607 C C . SER A 1 79 ? -5.355 -1.662 38.508 1.00 58.06 79 SER A C 1
ATOM 609 O O . SER A 1 79 ? -4.464 -0.977 38.009 1.00 58.06 79 SER A O 1
ATOM 611 N N . ALA A 1 80 ? -5.937 -1.323 39.655 1.00 52.53 80 ALA A N 1
ATOM 612 C CA . ALA A 1 80 ? -5.388 -0.319 40.548 1.00 52.53 80 ALA A CA 1
ATOM 613 C C . ALA A 1 80 ? -4.192 -0.935 41.283 1.00 52.53 80 ALA A C 1
ATOM 615 O O . ALA A 1 80 ? -4.407 -1.533 42.327 1.00 52.53 80 ALA A O 1
ATOM 616 N N . ASN A 1 81 ? -2.984 -0.876 40.700 1.00 54.94 81 ASN A N 1
ATOM 617 C CA . ASN A 1 81 ? -1.677 -0.724 41.371 1.00 54.94 81 ASN A CA 1
ATOM 618 C C . ASN A 1 81 ? -0.532 -0.764 40.333 1.00 54.94 81 ASN A C 1
ATOM 620 O O . ASN A 1 81 ? -0.431 -1.669 39.508 1.00 54.94 81 ASN A O 1
ATOM 624 N N . SER A 1 82 ? 0.324 0.261 40.368 1.00 56.19 82 SER A N 1
ATOM 625 C CA . SER A 1 82 ? 1.256 0.686 39.309 1.00 56.19 82 SER A CA 1
ATOM 626 C C . SER A 1 82 ? 2.498 -0.197 39.071 1.00 56.19 82 SER A C 1
ATOM 628 O O . SER A 1 82 ? 3.585 0.324 38.825 1.00 56.19 82 SER A O 1
ATOM 630 N N . ASN A 1 83 ? 2.375 -1.522 39.124 1.00 59.00 83 ASN A N 1
ATOM 631 C CA . ASN A 1 83 ? 3.487 -2.450 38.878 1.00 59.00 83 ASN A CA 1
ATOM 632 C C . ASN A 1 83 ? 3.101 -3.772 38.186 1.00 59.00 83 ASN A C 1
ATOM 634 O O . ASN A 1 83 ? 3.979 -4.607 37.971 1.00 59.00 83 ASN A O 1
ATOM 638 N N . GLU A 1 84 ? 1.840 -3.965 37.793 1.00 62.41 84 GLU A N 1
ATOM 639 C CA . GLU A 1 84 ? 1.428 -5.126 36.994 1.00 62.41 84 GLU A CA 1
ATOM 640 C C . GLU A 1 84 ? 1.575 -4.851 35.491 1.00 62.41 84 GLU A C 1
ATOM 642 O O . GLU A 1 84 ? 1.210 -3.787 34.983 1.00 62.41 84 GLU A O 1
ATOM 647 N N . ASN A 1 85 ? 2.132 -5.817 34.753 1.00 70.88 85 ASN A N 1
ATOM 648 C CA . ASN A 1 85 ? 2.250 -5.715 33.305 1.00 70.88 85 ASN A CA 1
ATOM 649 C C . ASN A 1 85 ? 0.852 -5.861 32.683 1.00 70.88 85 ASN A C 1
ATOM 651 O O . ASN A 1 85 ? 0.236 -6.921 32.780 1.00 70.88 85 ASN A O 1
ATOM 655 N N . ILE A 1 86 ? 0.368 -4.810 32.017 1.00 73.94 86 ILE A N 1
ATOM 656 C CA . ILE A 1 86 ? -0.953 -4.758 31.362 1.00 73.94 86 ILE A CA 1
ATOM 657 C C . ILE A 1 86 ? -1.197 -5.978 30.452 1.00 73.94 86 ILE A C 1
ATOM 659 O O . ILE A 1 86 ? -2.326 -6.449 30.331 1.00 73.94 86 ILE A O 1
ATOM 663 N N . VAL A 1 87 ? -0.143 -6.538 29.847 1.00 72.06 87 VAL A N 1
ATOM 664 C CA . VAL A 1 87 ? -0.241 -7.729 28.992 1.00 72.06 87 VAL A CA 1
ATOM 665 C C . VAL A 1 87 ? -0.678 -8.965 29.784 1.00 72.06 87 VAL A C 1
ATOM 667 O O . VAL A 1 87 ? -1.469 -9.756 29.278 1.00 72.06 87 VAL A O 1
ATOM 670 N N . GLU A 1 88 ? -0.212 -9.130 31.021 1.00 69.62 88 GLU A N 1
ATOM 671 C CA . GLU A 1 88 ? -0.542 -10.284 31.865 1.00 69.62 88 GLU A CA 1
ATOM 672 C C . GLU A 1 88 ? -1.996 -10.230 32.355 1.00 69.62 88 GLU A C 1
ATOM 674 O O . GLU A 1 88 ? -2.705 -11.237 32.334 1.00 69.62 88 GLU A O 1
ATOM 679 N N . VAL A 1 89 ? -2.469 -9.040 32.732 1.00 72.31 89 VAL A N 1
ATOM 680 C CA . VAL A 1 89 ? -3.859 -8.811 33.151 1.00 72.31 89 VAL A CA 1
ATOM 681 C C . VAL A 1 89 ? -4.822 -9.140 32.008 1.00 72.31 89 VAL A C 1
ATOM 683 O O . VAL A 1 89 ? -5.775 -9.897 32.188 1.00 72.31 89 VAL A O 1
ATOM 686 N N . LEU A 1 90 ? -4.533 -8.645 30.802 1.00 73.06 90 LEU A N 1
ATOM 687 C CA . LEU A 1 90 ? -5.354 -8.918 29.621 1.00 73.06 90 LEU A CA 1
ATOM 688 C C . LEU A 1 90 ? -5.341 -10.401 29.220 1.00 73.06 90 LEU A C 1
ATOM 690 O O . LEU A 1 90 ? -6.333 -10.896 28.690 1.00 73.06 90 LEU A O 1
ATOM 694 N N . GLN A 1 91 ? -4.245 -11.127 29.461 1.00 70.44 91 GLN A N 1
ATOM 695 C CA . GLN A 1 91 ? -4.179 -12.570 29.209 1.00 70.44 91 GLN A CA 1
ATOM 696 C C . GLN A 1 91 ? -5.036 -13.377 30.190 1.00 70.44 91 GLN A C 1
ATOM 698 O O . GLN A 1 91 ? -5.689 -14.327 29.762 1.00 70.44 91 GLN A O 1
ATOM 703 N N . LYS A 1 92 ? -5.080 -12.987 31.471 1.00 65.75 92 LYS A N 1
ATOM 704 C CA . LYS A 1 92 ? -5.941 -13.626 32.481 1.00 65.75 92 LYS A CA 1
ATOM 705 C C . LYS A 1 92 ? -7.420 -13.435 32.146 1.00 65.75 92 LYS A C 1
ATOM 707 O O . LYS A 1 92 ? -8.150 -14.413 32.078 1.00 65.75 92 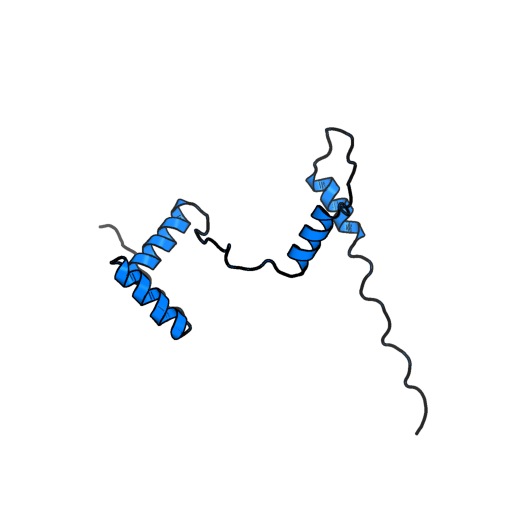LYS A O 1
ATOM 712 N N . VAL A 1 93 ? -7.821 -12.210 31.802 1.00 66.44 93 VAL A N 1
ATOM 713 C CA . VAL A 1 93 ? -9.207 -11.908 31.400 1.00 66.44 93 VAL A CA 1
ATOM 714 C C . VAL A 1 93 ? -9.595 -12.622 30.095 1.00 66.44 93 VAL A C 1
ATOM 716 O O . VAL A 1 93 ? -10.700 -13.146 29.979 1.00 66.44 93 VAL A O 1
ATOM 719 N N . LYS A 1 94 ? -8.673 -12.741 29.123 1.00 62.34 94 LYS A N 1
ATOM 720 C CA . LYS A 1 94 ? -8.901 -13.536 27.899 1.00 62.34 94 LYS A CA 1
ATOM 721 C C . LYS A 1 94 ? -9.053 -15.040 28.155 1.00 62.34 94 LYS A C 1
ATOM 723 O O . LYS A 1 94 ? -9.702 -15.710 27.353 1.00 62.34 94 LYS A O 1
ATOM 728 N N . GLY A 1 95 ? -8.441 -15.573 29.214 1.00 51.03 95 GLY A N 1
ATOM 729 C CA . GLY A 1 95 ? -8.486 -16.997 29.555 1.00 51.03 95 GLY A CA 1
ATOM 730 C C . GLY A 1 95 ? -9.866 -17.477 30.011 1.00 51.03 95 GLY A C 1
ATOM 731 O O . GLY A 1 95 ? -10.240 -18.611 29.717 1.00 51.03 95 GLY A O 1
ATOM 732 N N . ASP A 1 96 ? -10.648 -16.606 30.648 1.00 50.59 96 ASP A N 1
ATOM 733 C CA . ASP A 1 96 ? -11.912 -16.989 31.286 1.00 50.59 96 ASP A CA 1
ATOM 734 C C . ASP A 1 96 ? -13.110 -17.032 30.316 1.00 50.59 96 ASP A C 1
ATOM 736 O O . ASP A 1 96 ? -14.103 -17.709 30.588 1.00 50.59 96 ASP A O 1
ATOM 740 N N . GLN A 1 97 ? -13.026 -16.385 29.145 1.00 48.09 97 GLN A N 1
ATOM 741 C CA . GLN A 1 97 ? -14.187 -16.198 28.255 1.00 48.09 97 GLN A CA 1
ATOM 742 C C . GLN A 1 97 ? -14.292 -17.163 27.053 1.00 48.09 97 GLN A C 1
ATOM 744 O O . GLN A 1 97 ? -15.272 -17.112 26.314 1.00 48.09 97 GLN A O 1
ATOM 749 N N . PHE A 1 98 ? -13.360 -18.106 26.863 1.00 42.47 98 PHE A N 1
ATOM 750 C CA . PHE A 1 98 ? -13.456 -19.124 25.792 1.00 42.47 98 PHE A CA 1
ATOM 751 C C . PHE A 1 98 ? -13.945 -20.509 26.258 1.00 42.47 98 PHE A C 1
ATOM 753 O O . PHE A 1 98 ? -13.999 -21.448 25.464 1.00 42.47 98 PHE A O 1
ATOM 760 N N . GLY A 1 99 ? -14.340 -20.658 27.526 1.00 39.22 99 GLY A N 1
ATOM 761 C CA . GLY A 1 99 ? -14.737 -21.952 28.090 1.00 39.22 99 GLY A CA 1
ATOM 762 C C . GLY A 1 99 ? -16.174 -22.408 27.809 1.00 39.22 99 GLY A C 1
ATOM 763 O O . GLY A 1 99 ? -16.456 -23.592 27.972 1.00 39.22 99 GLY A O 1
ATOM 764 N N . GLN A 1 100 ? -17.101 -21.527 27.420 1.00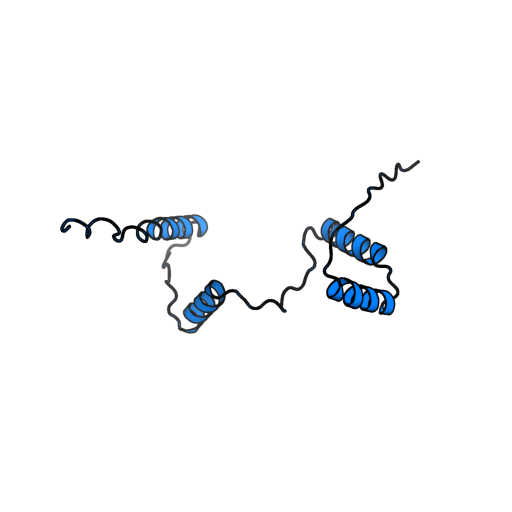 42.97 100 GLN A N 1
ATOM 765 C CA . GLN A 1 100 ? -18.536 -21.857 27.421 1.00 42.97 100 GLN A CA 1
ATOM 766 C C . GLN A 1 100 ? -19.313 -21.173 26.280 1.00 42.97 100 GLN A C 1
ATOM 768 O O . GLN A 1 100 ? -20.128 -20.292 26.511 1.00 42.97 100 GLN A O 1
ATOM 773 N N . SER A 1 101 ? -19.110 -21.601 25.030 1.00 48.75 101 SER A N 1
ATOM 774 C CA . SER A 1 101 ? -20.175 -21.546 24.007 1.00 48.75 101 SER A CA 1
ATOM 775 C C . SER A 1 101 ? -19.914 -22.511 22.844 1.00 48.75 101 SER A C 1
ATOM 777 O O . SER A 1 101 ? -19.589 -22.119 21.731 1.00 48.75 101 SER A O 1
ATOM 779 N N . SER A 1 102 ? -20.054 -23.813 23.103 1.00 41.16 102 SER A N 1
ATOM 780 C CA . SER A 1 102 ? -20.535 -24.816 22.129 1.00 41.16 102 SER A CA 1
ATOM 781 C C . SER A 1 102 ? -20.757 -26.148 22.847 1.00 41.16 102 SER A C 1
ATOM 783 O O . SER A 1 102 ? -20.045 -27.124 22.638 1.00 41.16 102 SER A O 1
ATOM 785 N N . ALA A 1 103 ? -21.744 -26.179 23.738 1.00 47.94 103 ALA A N 1
ATOM 786 C CA . ALA A 1 103 ? -22.333 -27.422 24.222 1.00 47.94 103 ALA A CA 1
ATOM 787 C C . ALA A 1 103 ? -23.823 -27.187 24.489 1.00 47.94 103 ALA A C 1
ATOM 789 O O . ALA A 1 103 ? -24.277 -27.165 25.627 1.00 47.94 103 ALA A O 1
ATOM 790 N N . SER A 1 104 ? -24.586 -26.985 23.416 1.00 40.38 104 SER A N 1
ATOM 791 C CA . SER A 1 104 ? -26.031 -27.185 23.433 1.00 40.38 104 SER A CA 1
ATOM 792 C C . SER A 1 104 ? -26.442 -28.062 22.250 1.00 40.38 104 SER A C 1
ATOM 794 O O . SER A 1 104 ? -26.683 -27.622 21.133 1.00 40.38 104 SER A O 1
ATOM 796 N N . ASP A 1 105 ? -26.491 -29.353 22.565 1.00 44.66 105 ASP A N 1
ATOM 797 C CA . ASP A 1 105 ? -27.711 -30.136 22.393 1.00 44.66 105 ASP A CA 1
ATOM 798 C C . ASP A 1 105 ? -28.139 -30.469 20.950 1.00 44.66 105 ASP A C 1
ATOM 800 O O . ASP A 1 105 ? -29.108 -29.952 20.403 1.00 44.66 105 ASP A O 1
ATOM 804 N N . THR A 1 106 ? -27.444 -31.436 20.345 1.00 53.19 106 THR A N 1
ATOM 805 C CA . THR A 1 106 ? -28.023 -32.293 19.292 1.00 53.19 106 THR A CA 1
ATOM 806 C C . THR A 1 106 ? -27.731 -33.762 19.585 1.00 53.19 106 THR A C 1
ATOM 808 O O . THR A 1 106 ? -27.062 -34.472 18.839 1.00 53.19 106 THR A O 1
ATOM 811 N N . SER A 1 107 ? -28.247 -34.260 20.704 1.00 48.38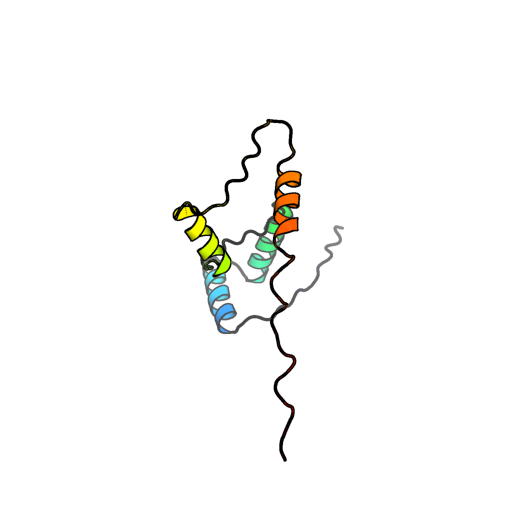 107 SER A N 1
ATOM 812 C CA . SER A 1 107 ? -28.482 -35.696 20.854 1.00 48.38 107 SER A CA 1
ATOM 813 C C . SER A 1 107 ? -29.659 -35.939 21.777 1.00 48.38 107 SER A C 1
ATOM 815 O O . SER A 1 1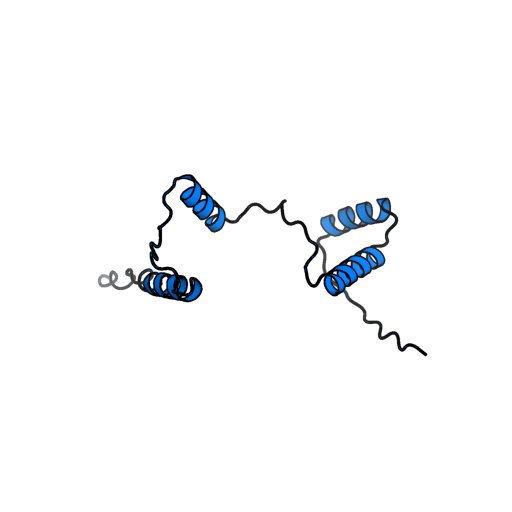07 ? -29.517 -35.938 22.991 1.00 48.38 107 SER A O 1
ATOM 817 N N . SER A 1 108 ? -30.814 -36.177 21.151 1.00 47.50 108 SER A N 1
ATOM 818 C CA . SER A 1 108 ? -31.812 -37.185 21.540 1.00 47.50 108 SER A CA 1
ATOM 819 C C . SER A 1 108 ? -33.233 -36.674 21.326 1.00 47.50 108 SER A C 1
ATOM 821 O O . SER A 1 108 ? -33.887 -36.249 22.270 1.00 47.50 108 SER A O 1
ATOM 823 N N . ARG A 1 109 ? -33.727 -36.762 20.083 1.00 47.50 109 ARG A N 1
ATOM 824 C CA . ARG A 1 109 ? -35.150 -37.009 19.777 1.00 47.50 109 ARG A CA 1
ATOM 825 C C . ARG A 1 109 ? -35.288 -37.674 18.409 1.00 47.50 109 ARG A C 1
ATOM 827 O O . ARG A 1 109 ? -35.772 -37.057 17.473 1.00 47.50 109 ARG A O 1
ATOM 834 N N . TYR A 1 110 ? -34.863 -38.930 18.298 1.00 40.50 110 TYR A N 1
ATOM 835 C CA . TYR A 1 110 ? -35.457 -39.859 17.332 1.00 40.50 110 TYR A CA 1
ATOM 836 C C . TYR A 1 110 ? -35.288 -41.293 17.841 1.00 40.50 110 TYR A C 1
ATOM 838 O O . TYR A 1 110 ? -34.432 -42.050 17.402 1.00 40.50 110 TYR A O 1
ATOM 846 N N . ASP A 1 111 ? -36.122 -41.644 18.816 1.00 45.44 111 ASP A N 1
ATOM 847 C CA . ASP A 1 111 ? -36.582 -43.015 18.974 1.00 45.44 111 ASP A CA 1
ATOM 848 C C . ASP A 1 111 ? -38.114 -42.983 18.924 1.00 45.44 111 ASP A C 1
ATOM 850 O O . ASP A 1 111 ? -38.759 -42.324 19.749 1.00 45.44 111 ASP A O 1
ATOM 854 N N . LYS A 1 112 ? -38.650 -43.681 17.912 1.00 46.34 112 LYS A N 1
ATOM 855 C CA . LYS A 1 112 ? -39.863 -44.517 17.911 1.00 46.34 112 LYS A CA 1
ATOM 856 C C . LYS A 1 112 ? -40.856 -44.233 16.771 1.00 46.34 112 LYS A C 1
ATOM 858 O O . LYS A 1 112 ? -41.443 -43.155 16.699 1.00 46.34 112 LYS A O 1
ATOM 863 N N . ARG A 1 113 ? -41.171 -45.334 16.059 1.00 39.12 113 ARG A N 1
ATOM 864 C CA . ARG A 1 113 ? -42.202 -45.585 15.015 1.00 39.12 113 ARG A CA 1
ATOM 865 C C . ARG A 1 113 ? -41.679 -45.257 13.606 1.00 39.12 113 ARG A C 1
ATOM 867 O O . ARG A 1 113 ? -41.383 -44.105 13.335 1.00 39.12 113 ARG A O 1
ATOM 874 N N . VAL A 1 114 ? -41.470 -46.218 12.701 1.00 42.66 114 VAL A N 1
ATOM 875 C CA . VAL A 1 114 ? -42.352 -47.306 12.222 1.00 42.66 114 VAL A CA 1
ATOM 876 C C . VAL A 1 114 ? -41.525 -48.534 11.849 1.00 42.66 114 VAL A C 1
ATOM 878 O O . VAL A 1 114 ? -40.449 -48.332 11.248 1.00 42.66 114 VAL A O 1
#

Secondary structure (DSSP,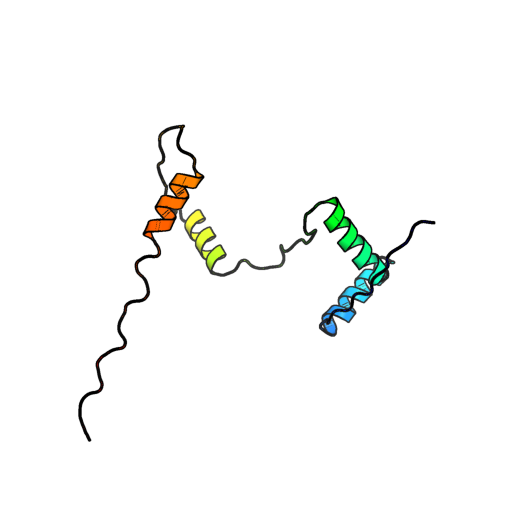 8-state):
--------------HHHHHHHHHHHHHTT--HHHHHHHHHHHHHHHSS-----TTSPPPHHHHHHHHHHHHT--------STTS-HHHHHHHHHHHSSSSSS------------

Organism: Haemophilus parainfluenzae (strain T3T1) (NCBI:txid862965)

Foldseek 3Di:
DPPPPDDDDDDDDDPVCVVVVQVVCVVVVHGPVRVVVVQVVCCVVVVDRPDDPVVDDDDPVVVVVVVCVVVVVDDDDPPPDPPDDPVVSVVVVVVPPPPDDDDDDDDDDDDDDD

InterPro domains:
  IPR007337 RelB antitoxin/Antitoxin DinJ [PF04221] (7-80)
  IPR007337 RelB antitoxin/Antitoxin DinJ [PTHR38781] (1-74)
  IPR007337 RelB antitoxin/Antitoxin DinJ [TIGR02384] (6-78)
  IPR013321 Arc-type ribbon-helix-helix [G3DSA:1.10.1220.10] (7-93)

Nearest PDB structures (foldseek):
  4fxe-assembly1_A-2  TM=7.314E-01  e=3.181E-03  Escherichia coli K-12
  4ml0-assembly2_E  TM=6.823E-01  e=1.939E-03  Escherichia coli B str. REL606

pLDDT: mean 76.63, std 18.83, range [39.12, 96.5]